Protein AF-A0A059PHG0-F1 (afdb_monomer_lite)

InterPro domains:
  IPR014729 Rossmann-like alpha/beta/alpha sandwich fold [G3DSA:3.40.50.620] (9-175)
  IPR019407 Cytoplasmic tRNA 2-thiolation protein 2 [PF10288] (142-174)
  IPR019407 Cytoplasmic tRNA 2-thiolation protein 2 [PTHR20882] (21-173)

Foldseek 3Di:
DADPVPDDPLVVLDPDPPPPCPLVVVLVPDDAPQVSLVSVVVVVLQSQLSSCVVRVHQEDEDADALLNLLLQLVLCVVVPVALVSLLSLDQWNQPRPPRRIYGYPNHHPDPVVVVVVCVVVVPDDPDPDDDRPPLVVDQPRYSSSVSSVVSVVCCVPPVVVSVVSSVVSNVSNVD

Radius of gyration: 17.23 Å; chains: 1; bounding box: 43×36×38 Å

Structure (mmCIF, N/CA/C/O backbone):
data_AF-A0A059PHG0-F1
#
_entry.id   AF-A0A059PHG0-F1
#
loop_
_atom_site.group_PDB
_atom_site.id
_atom_site.type_symbol
_atom_site.label_atom_id
_atom_site.label_alt_id
_atom_site.label_comp_id
_atom_site.label_asym_id
_atom_site.label_entity_id
_atom_site.label_seq_id
_atom_site.pdbx_PDB_ins_code
_atom_site.Cartn_x
_atom_site.Cartn_y
_atom_site.Cartn_z
_atom_site.occupancy
_atom_site.B_iso_or_equiv
_atom_site.auth_seq_id
_atom_site.auth_comp_id
_atom_site.auth_asym_id
_atom_site.auth_atom_id
_atom_site.pdbx_PDB_model_num
ATOM 1 N N . GLY A 1 1 ? -23.226 -11.207 14.531 1.00 46.41 1 GLY A N 1
ATOM 2 C CA . GLY A 1 1 ? -23.026 -10.412 13.306 1.00 46.41 1 GLY A CA 1
ATOM 3 C C . GLY A 1 1 ? -24.184 -9.455 13.170 1.00 46.41 1 GLY A C 1
ATOM 4 O O . GLY A 1 1 ? -25.309 -9.878 13.404 1.00 46.41 1 GLY A O 1
ATOM 5 N N . ALA A 1 2 ? -23.925 -8.179 12.891 1.00 46.09 2 ALA A N 1
ATOM 6 C CA . ALA A 1 2 ? -24.983 -7.190 12.701 1.00 46.09 2 ALA A CA 1
ATOM 7 C C . ALA A 1 2 ? -25.863 -7.563 11.489 1.00 46.09 2 ALA A C 1
ATOM 9 O O . ALA A 1 2 ? -25.347 -7.951 10.442 1.00 46.09 2 ALA A O 1
ATOM 10 N N . SER A 1 3 ? -27.187 -7.491 11.650 1.00 49.25 3 SER A N 1
ATOM 11 C CA . SER A 1 3 ? -28.158 -7.729 10.573 1.00 49.25 3 SER A CA 1
ATOM 12 C C . SER A 1 3 ? -28.004 -6.664 9.481 1.00 49.25 3 SER A C 1
ATOM 14 O O . SER A 1 3 ? -27.803 -5.496 9.796 1.00 49.25 3 SER A O 1
ATOM 16 N N . ALA A 1 4 ? -28.144 -7.019 8.199 1.00 55.66 4 ALA A N 1
ATOM 17 C CA . ALA A 1 4 ? -28.046 -6.065 7.082 1.00 55.66 4 ALA A CA 1
ATOM 18 C C . ALA A 1 4 ? -29.010 -4.860 7.214 1.00 55.66 4 ALA A C 1
ATOM 20 O O . ALA A 1 4 ? -28.757 -3.795 6.658 1.00 55.66 4 ALA A O 1
ATOM 21 N N . CYS A 1 5 ? -30.076 -5.004 8.012 1.00 49.81 5 CYS A N 1
ATOM 22 C CA . CYS A 1 5 ? -31.051 -3.958 8.323 1.00 49.81 5 CYS A CA 1
ATOM 23 C C . CYS A 1 5 ? -30.511 -2.849 9.260 1.00 49.81 5 CYS A C 1
ATOM 25 O O . CYS A 1 5 ? -31.114 -1.786 9.365 1.00 49.81 5 CYS A O 1
ATOM 27 N N . SER A 1 6 ? -29.360 -3.044 9.921 1.00 61.47 6 SER A N 1
ATOM 28 C CA . SER A 1 6 ? -28.713 -2.018 10.759 1.00 61.47 6 SER A CA 1
ATOM 29 C C . SER A 1 6 ? -27.677 -1.168 10.010 1.00 61.47 6 SER A C 1
ATOM 31 O O . SER A 1 6 ? -26.942 -0.407 10.644 1.00 61.47 6 SER A O 1
ATOM 33 N N . LEU A 1 7 ? -27.571 -1.318 8.681 1.00 67.12 7 LEU A N 1
ATOM 34 C CA . LEU A 1 7 ? -26.649 -0.542 7.854 1.00 67.12 7 LEU A CA 1
ATOM 35 C C . LEU A 1 7 ? -27.193 0.874 7.612 1.00 67.12 7 LEU A C 1
ATOM 37 O O . LEU A 1 7 ? -28.226 1.086 6.987 1.00 67.12 7 LEU A O 1
ATOM 41 N N . GLN A 1 8 ? -26.469 1.851 8.133 1.00 71.94 8 GLN A N 1
ATOM 42 C CA . GLN A 1 8 ? -26.747 3.277 8.089 1.00 71.94 8 GLN A CA 1
ATOM 43 C C . GLN A 1 8 ? -25.899 3.966 7.008 1.00 71.94 8 GLN A C 1
ATOM 45 O O . GLN A 1 8 ? -24.980 3.376 6.434 1.00 71.94 8 GLN A O 1
ATOM 50 N N . ARG A 1 9 ? -26.173 5.241 6.703 1.00 71.56 9 ARG A N 1
ATOM 51 C CA . ARG A 1 9 ? -25.288 5.995 5.794 1.00 71.56 9 ARG A CA 1
ATOM 52 C C . ARG A 1 9 ? -23.903 6.134 6.431 1.00 71.56 9 ARG A C 1
ATOM 54 O O . ARG A 1 9 ? -23.802 6.370 7.630 1.00 71.56 9 ARG A O 1
ATOM 61 N N . LEU A 1 10 ? -22.840 6.101 5.620 1.00 65.50 10 LEU A N 1
ATOM 62 C CA . LEU A 1 10 ? -21.443 6.275 6.069 1.00 65.50 10 LEU A CA 1
ATOM 63 C C . LEU A 1 10 ? -21.247 7.468 7.027 1.00 65.50 10 LEU A C 1
ATOM 65 O O . LEU A 1 10 ? -20.497 7.362 7.994 1.00 65.50 10 LEU A O 1
ATOM 69 N N . GLY A 1 11 ? -21.968 8.574 6.808 1.00 62.50 11 GLY A N 1
ATOM 70 C CA . GLY A 1 11 ? -21.925 9.754 7.679 1.00 62.50 11 GLY A CA 1
ATOM 71 C C . GLY A 1 11 ? -22.395 9.510 9.121 1.00 62.50 11 GLY A C 1
ATOM 72 O O . GLY A 1 11 ? -21.904 10.167 10.029 1.00 62.50 11 GLY A O 1
ATOM 73 N N . GLN A 1 12 ? -23.280 8.538 9.356 1.00 67.19 12 GLN A N 1
ATOM 74 C CA . GLN A 1 12 ? -23.803 8.186 10.686 1.00 67.19 12 GLN A CA 1
ATOM 75 C C . GLN A 1 12 ? -22.816 7.306 11.480 1.00 67.19 12 GLN A C 1
ATOM 77 O O . GLN A 1 12 ? -22.791 7.323 12.713 1.00 67.19 12 GLN A O 1
ATOM 82 N N . TYR A 1 13 ? -21.915 6.599 10.789 1.00 63.16 13 TYR A N 1
ATOM 83 C CA . TYR A 1 13 ? -20.827 5.852 11.424 1.00 63.16 13 TYR A CA 1
ATOM 84 C C . TYR A 1 13 ? -19.640 6.723 11.832 1.00 63.16 13 TYR A C 1
ATOM 86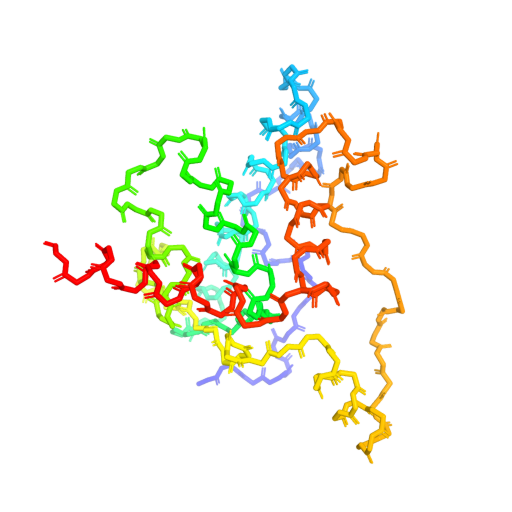 O O . TYR A 1 13 ? -18.805 6.275 12.617 1.00 63.16 13 TYR A O 1
ATOM 94 N N . S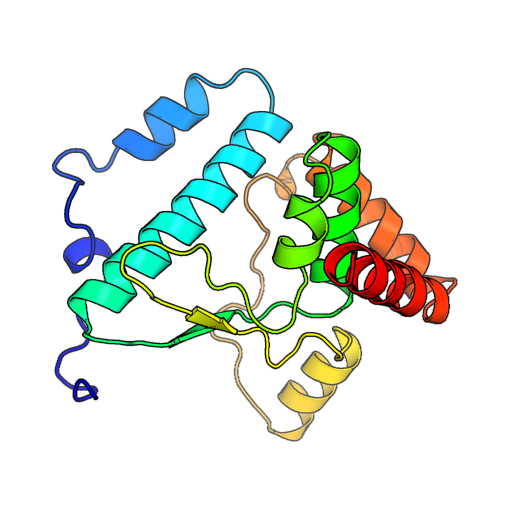ER A 1 14 ? -19.591 7.990 11.432 1.00 61.44 14 SER A N 1
ATOM 95 C CA . SER A 1 14 ? -18.595 8.92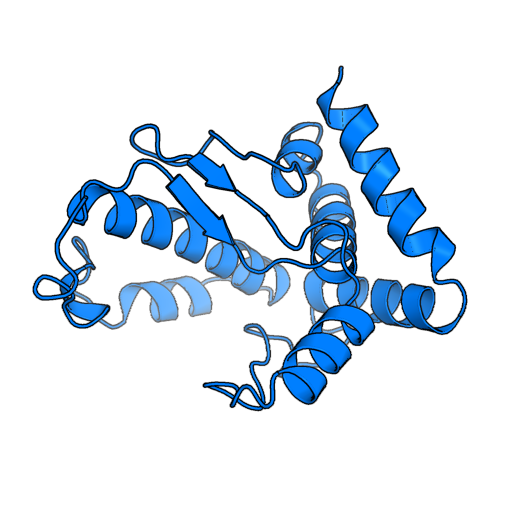4 11.953 1.00 61.44 14 SER A CA 1
ATOM 96 C C . SER A 1 14 ? -18.945 9.333 13.389 1.00 61.44 14 SER A C 1
ATOM 98 O O . SER A 1 14 ? -19.961 9.969 13.637 1.00 61.44 14 SER A O 1
ATOM 100 N N . THR A 1 15 ? -18.143 8.933 14.378 1.00 55.34 15 THR A N 1
ATOM 101 C CA . THR A 1 15 ? -18.283 9.371 15.786 1.00 55.34 15 THR A CA 1
ATOM 102 C C . THR A 1 15 ? -17.771 10.795 16.022 1.00 55.34 15 THR A C 1
ATOM 104 O O . THR A 1 15 ? -18.010 11.340 17.092 1.00 55.34 15 THR A O 1
ATOM 107 N N . SER A 1 16 ? -17.055 11.404 15.066 1.00 49.22 16 SER A N 1
ATOM 108 C CA . SER A 1 16 ? -16.225 12.592 15.330 1.00 49.22 16 SER A CA 1
ATOM 109 C C . SER A 1 16 ? -16.223 13.640 14.207 1.00 49.22 16 SER A C 1
ATOM 111 O O . SER A 1 16 ? -15.220 14.301 13.960 1.00 49.22 16 SER A O 1
ATOM 113 N N . LEU A 1 17 ? -17.348 13.845 13.519 1.00 47.47 17 LEU A N 1
ATOM 114 C CA . LEU A 1 17 ? -17.503 15.007 12.636 1.00 47.47 17 LEU A CA 1
ATOM 115 C C . LEU A 1 17 ? -18.730 15.819 13.054 1.00 47.47 17 LEU A C 1
ATOM 117 O O . LEU A 1 17 ? -19.763 15.791 12.399 1.00 47.47 17 LEU A O 1
ATOM 121 N N . LYS A 1 18 ? -18.579 16.618 14.117 1.00 46.06 18 LYS A N 1
ATOM 122 C CA . LYS A 1 18 ? -19.308 17.899 14.181 1.00 46.06 18 LYS A CA 1
ATOM 123 C C . LYS A 1 18 ? -18.820 18.881 13.097 1.00 46.06 18 LYS A C 1
ATOM 125 O O . LYS A 1 18 ? -19.453 19.898 12.867 1.00 46.06 18 LYS A O 1
ATOM 130 N N . GLU A 1 19 ? -17.737 18.543 12.395 1.00 45.94 19 GLU A N 1
ATOM 131 C CA . GLU A 1 19 ? -17.095 19.346 11.358 1.00 45.94 19 GLU A CA 1
ATOM 132 C C . GLU A 1 19 ? -17.026 18.546 10.043 1.00 45.94 19 GLU A C 1
ATOM 134 O O . GLU A 1 19 ? -16.066 17.799 9.842 1.00 45.94 19 GLU A O 1
ATOM 139 N N . PRO A 1 20 ? -17.983 18.683 9.108 1.00 49.94 20 PRO A N 1
ATOM 140 C CA . PRO A 1 20 ? -17.899 18.055 7.781 1.00 49.94 20 PRO A CA 1
ATOM 141 C C . PRO A 1 20 ? -16.640 18.467 6.982 1.00 49.94 20 PRO A C 1
ATOM 143 O O . PRO A 1 20 ? -16.278 17.805 6.014 1.00 49.94 20 PRO A O 1
ATOM 146 N N . ASN A 1 21 ? -15.920 19.502 7.434 1.00 57.00 21 ASN A N 1
ATOM 147 C CA . ASN A 1 21 ? -14.731 20.064 6.794 1.00 57.00 21 ASN A CA 1
ATOM 148 C C . ASN A 1 21 ? -13.403 19.715 7.498 1.00 57.00 21 ASN A C 1
ATOM 150 O O . ASN A 1 21 ? -12.343 20.142 7.043 1.00 57.00 21 ASN A O 1
ATOM 154 N N . GLY A 1 22 ? -13.404 18.928 8.581 1.00 71.25 22 GLY A N 1
ATOM 155 C CA . GLY A 1 22 ? -12.194 18.678 9.382 1.00 71.25 22 GLY A CA 1
ATOM 156 C C . GLY A 1 22 ? -11.070 17.930 8.644 1.00 71.25 22 GLY A C 1
ATOM 157 O O . GLY A 1 22 ? -9.894 18.224 8.844 1.00 71.25 22 GLY A O 1
ATOM 158 N N . LEU A 1 23 ? -11.412 16.977 7.769 1.00 81.19 23 LEU A N 1
ATOM 159 C CA . LEU A 1 23 ? -10.421 16.251 6.962 1.00 81.19 23 LEU A CA 1
ATOM 160 C C . LEU A 1 23 ? -9.848 17.132 5.850 1.00 81.19 23 LEU A C 1
ATOM 162 O O . LEU A 1 23 ? -8.632 17.242 5.736 1.00 81.19 23 LEU A O 1
ATOM 166 N N . ASN A 1 24 ? -10.710 17.804 5.083 1.00 82.50 24 ASN A N 1
ATOM 167 C CA . ASN A 1 24 ? -10.288 18.682 3.988 1.00 82.50 24 ASN A CA 1
ATOM 168 C C . ASN A 1 24 ? -9.449 19.859 4.501 1.00 82.50 24 ASN A C 1
ATOM 170 O O . ASN A 1 24 ? -8.387 20.138 3.960 1.00 82.50 24 ASN A O 1
ATOM 174 N N . THR A 1 25 ? -9.848 20.491 5.607 1.00 85.50 25 THR A N 1
ATOM 175 C CA . THR A 1 25 ? -9.063 21.576 6.222 1.00 85.50 25 THR A CA 1
ATOM 176 C C . THR A 1 25 ? -7.689 21.108 6.699 1.00 85.50 25 THR A C 1
ATOM 178 O O . THR A 1 25 ? -6.713 21.842 6.562 1.00 85.50 25 THR A O 1
ATOM 181 N N . LYS A 1 26 ? -7.575 19.890 7.245 1.00 88.06 26 LYS A N 1
ATOM 182 C CA . LYS A 1 26 ? -6.278 19.305 7.620 1.00 88.06 26 LYS A CA 1
ATOM 183 C C . LYS A 1 26 ? -5.443 18.932 6.396 1.00 88.06 26 LYS A C 1
ATOM 185 O O . LYS A 1 26 ? -4.242 19.177 6.412 1.00 88.06 26 LYS A O 1
ATOM 190 N N . LEU A 1 27 ? -6.060 18.395 5.343 1.00 89.31 27 LEU A N 1
ATOM 191 C CA . LEU A 1 27 ? -5.385 18.081 4.082 1.00 89.31 27 LEU A CA 1
ATOM 192 C C . LEU A 1 27 ? -4.809 19.340 3.427 1.00 89.31 27 LEU A C 1
ATOM 194 O O . LEU A 1 27 ? -3.652 19.324 3.017 1.00 89.31 27 LEU A O 1
ATOM 198 N N . GLU A 1 28 ? -5.554 20.446 3.399 1.00 87.62 28 GLU A N 1
ATOM 199 C CA . GLU A 1 28 ? -5.064 21.695 2.803 1.00 87.62 28 GLU A CA 1
ATOM 200 C C . GLU A 1 28 ? -3.887 22.316 3.567 1.00 87.62 28 GLU A C 1
ATOM 202 O O . GLU A 1 28 ? -3.036 22.969 2.966 1.00 87.62 28 GLU A O 1
ATOM 207 N N . LYS A 1 29 ? -3.766 22.051 4.874 1.00 92.00 29 LYS A N 1
ATOM 208 C CA . LYS A 1 29 ? -2.606 22.479 5.676 1.00 92.00 29 LYS A CA 1
ATOM 209 C C . LYS A 1 29 ? -1.319 21.722 5.333 1.00 92.00 29 LYS A C 1
ATOM 211 O O . LYS A 1 29 ? -0.230 22.205 5.640 1.00 92.00 29 LYS A O 1
ATOM 216 N N . LEU A 1 30 ? -1.415 20.539 4.726 1.00 93.38 30 LEU A N 1
ATOM 217 C CA . LEU A 1 30 ? -0.248 19.751 4.336 1.00 93.38 30 LEU A CA 1
ATOM 218 C C . LEU A 1 30 ? 0.340 20.294 3.030 1.00 93.38 30 LEU A C 1
ATOM 220 O O . LEU A 1 30 ? -0.374 20.522 2.053 1.00 93.38 30 LEU A O 1
ATOM 224 N N . ARG A 1 31 ? 1.664 20.482 3.012 1.00 91.69 31 ARG A N 1
ATOM 225 C CA . ARG A 1 31 ? 2.368 21.160 1.912 1.00 91.69 31 ARG A CA 1
ATOM 226 C C . ARG A 1 31 ? 2.489 20.315 0.643 1.00 91.69 31 ARG A C 1
ATOM 228 O O . ARG A 1 31 ? 2.338 20.851 -0.446 1.00 91.69 31 ARG A O 1
ATOM 235 N N . SER A 1 32 ? 2.780 19.020 0.768 1.00 94.44 32 SER A N 1
ATOM 236 C CA . SER A 1 32 ? 3.024 18.138 -0.381 1.00 94.44 32 SER A CA 1
ATOM 237 C C . SER A 1 32 ? 1.852 17.197 -0.643 1.00 94.44 32 SER A C 1
ATOM 239 O O . SER A 1 32 ? 1.168 16.757 0.286 1.00 94.44 32 SER A O 1
ATOM 241 N N . LEU A 1 33 ? 1.649 16.834 -1.913 1.00 94.31 33 LEU A N 1
ATOM 242 C CA . LEU A 1 33 ? 0.648 15.837 -2.291 1.00 94.31 33 LEU A CA 1
ATOM 243 C C . LEU A 1 33 ? 0.947 14.471 -1.659 1.00 94.31 33 LEU A C 1
ATOM 245 O O . LEU A 1 33 ? 0.024 13.822 -1.176 1.00 94.31 33 LEU A O 1
ATOM 249 N N . THR A 1 34 ? 2.227 14.094 -1.565 1.00 94.50 34 THR A N 1
ATOM 250 C CA . THR A 1 34 ? 2.673 12.881 -0.865 1.00 94.50 34 THR A CA 1
ATOM 251 C C . THR A 1 34 ? 2.160 12.835 0.572 1.00 94.50 34 THR A C 1
ATOM 253 O O . THR A 1 34 ? 1.572 11.836 0.977 1.00 94.50 34 THR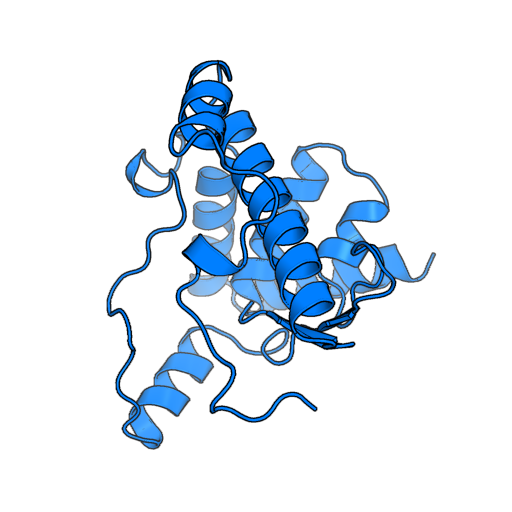 A O 1
ATOM 256 N N . ALA A 1 35 ? 2.322 13.925 1.334 1.00 94.06 35 ALA A N 1
ATOM 257 C CA . ALA A 1 35 ? 1.843 13.995 2.714 1.00 94.06 35 ALA A CA 1
ATOM 258 C C . ALA A 1 35 ? 0.310 13.948 2.789 1.00 94.06 35 ALA A C 1
ATOM 260 O O . ALA A 1 35 ? -0.247 13.302 3.674 1.00 94.06 35 ALA A O 1
ATOM 261 N N . ARG A 1 36 ? -0.384 14.601 1.846 1.00 94.69 36 ARG A N 1
ATOM 262 C CA . ARG A 1 36 ? -1.853 14.575 1.765 1.00 94.69 36 ARG A CA 1
ATOM 263 C C . ARG A 1 36 ? -2.384 13.167 1.497 1.00 94.69 36 ARG A C 1
ATOM 265 O O . ARG A 1 36 ? -3.305 12.734 2.181 1.00 94.69 36 ARG A O 1
ATOM 272 N N . GLN A 1 37 ? -1.810 12.456 0.529 1.00 93.81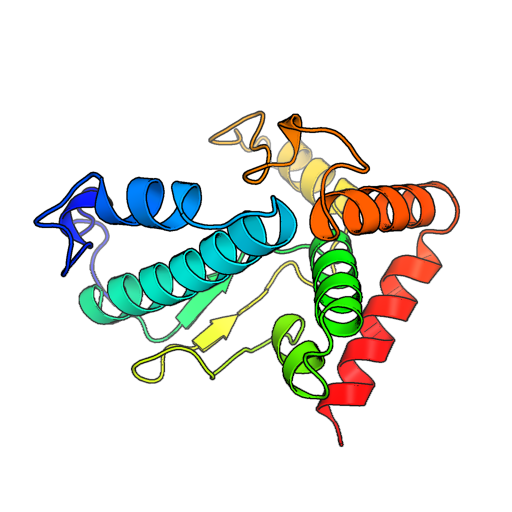 37 GLN A N 1
ATOM 273 C CA . GLN A 1 37 ? -2.190 11.081 0.198 1.00 93.81 37 GLN A CA 1
ATOM 274 C C . GLN A 1 37 ? -1.906 10.119 1.349 1.00 93.81 37 GLN A C 1
ATOM 276 O O . GLN A 1 37 ? -2.759 9.297 1.683 1.00 93.81 37 GLN A O 1
ATOM 281 N N . ASP A 1 38 ? -0.754 10.275 1.998 1.00 92.31 38 ASP A N 1
ATOM 282 C CA . ASP A 1 38 ? -0.375 9.458 3.144 1.00 92.31 38 ASP A CA 1
ATOM 283 C C . ASP A 1 38 ? -1.338 9.635 4.323 1.00 92.31 38 ASP A C 1
ATOM 285 O O . ASP A 1 38 ? -1.903 8.675 4.855 1.00 92.31 38 ASP A O 1
ATOM 289 N N . TYR A 1 39 ? -1.620 10.895 4.661 1.00 92.81 39 TYR A N 1
ATOM 290 C CA . TYR A 1 39 ? -2.593 11.242 5.685 1.00 92.81 39 TYR A CA 1
ATOM 291 C C . TYR A 1 39 ? -3.988 10.710 5.338 1.00 92.81 39 TYR A C 1
ATOM 293 O O . TYR A 1 39 ? -4.652 10.120 6.191 1.00 92.81 39 TYR A O 1
ATOM 301 N N . HIS A 1 40 ? -4.427 10.870 4.086 1.00 92.06 40 HIS A N 1
ATOM 302 C CA . HIS A 1 40 ? -5.716 10.369 3.613 1.00 92.06 40 HIS A CA 1
ATOM 303 C C . HIS A 1 40 ? -5.838 8.845 3.788 1.00 92.06 40 HIS A C 1
ATOM 305 O O . HIS A 1 40 ? -6.856 8.359 4.286 1.00 92.06 40 HIS A O 1
ATOM 311 N N . GLN A 1 41 ? -4.794 8.084 3.445 1.00 90.38 41 GLN A N 1
ATOM 312 C CA . GLN A 1 41 ? -4.773 6.631 3.627 1.00 90.38 41 GLN A CA 1
ATOM 313 C C . GLN A 1 41 ? -4.843 6.238 5.110 1.00 90.38 41 GLN A C 1
ATOM 315 O O . GLN A 1 41 ? -5.630 5.359 5.474 1.00 90.38 41 GLN A O 1
ATOM 320 N N . GLN A 1 42 ? -4.102 6.924 5.985 1.00 89.50 42 GLN A N 1
ATOM 321 C CA . GLN A 1 42 ? -4.152 6.660 7.424 1.00 89.50 42 GLN A CA 1
ATOM 322 C C . GLN A 1 42 ? -5.533 6.967 8.019 1.00 89.50 42 GLN A C 1
ATOM 324 O O . GLN A 1 42 ? -6.073 6.175 8.794 1.00 89.50 42 GLN A O 1
ATOM 329 N N . GLN A 1 43 ? -6.147 8.089 7.631 1.00 90.38 43 GLN A N 1
ATOM 330 C CA . GLN A 1 43 ? -7.496 8.431 8.088 1.00 90.38 43 GLN A CA 1
ATOM 331 C C . GLN A 1 43 ? -8.541 7.429 7.591 1.00 90.38 43 GLN A C 1
ATOM 333 O O . GLN A 1 43 ? -9.458 7.090 8.338 1.00 90.38 43 GLN A O 1
ATOM 338 N N . ARG A 1 44 ? -8.384 6.889 6.376 1.00 89.50 44 ARG A N 1
ATOM 339 C CA . ARG A 1 44 ? -9.244 5.813 5.869 1.00 89.50 44 ARG A CA 1
ATOM 340 C C . ARG A 1 44 ? -9.154 4.556 6.740 1.00 89.50 44 ARG A C 1
ATOM 342 O O . ARG A 1 44 ? -10.199 4.025 7.109 1.00 89.50 44 ARG A O 1
ATOM 349 N N . LYS A 1 45 ? -7.947 4.107 7.114 1.00 89.00 45 LYS A N 1
ATOM 350 C CA . LYS A 1 45 ? -7.761 2.953 8.020 1.00 89.00 45 LYS A CA 1
ATOM 351 C C . LYS A 1 45 ? -8.415 3.197 9.388 1.00 89.00 45 LYS A C 1
ATOM 353 O O . LYS A 1 45 ? -9.155 2.346 9.877 1.00 89.00 45 LYS A O 1
ATOM 358 N N . ASN A 1 46 ? -8.227 4.387 9.961 1.00 88.81 46 ASN A N 1
ATOM 359 C CA . ASN A 1 46 ? -8.842 4.766 11.239 1.00 88.81 46 ASN A CA 1
ATOM 360 C C . ASN A 1 46 ? -10.379 4.786 11.171 1.00 88.81 46 ASN A C 1
ATOM 362 O O . ASN A 1 46 ? -11.058 4.343 12.102 1.00 88.81 46 ASN A O 1
ATOM 366 N N . LEU A 1 47 ? -10.937 5.286 10.063 1.00 88.56 47 LEU A N 1
ATOM 367 C CA . LEU A 1 47 ? -12.378 5.301 9.833 1.00 88.56 47 LEU A CA 1
ATOM 368 C C . LEU A 1 47 ? -12.929 3.877 9.736 1.00 88.56 47 LEU A C 1
ATOM 370 O O . LEU A 1 47 ? -13.925 3.576 10.388 1.00 88.56 47 LEU A O 1
ATOM 374 N N . LEU A 1 48 ? -12.268 2.997 8.977 1.00 89.56 48 LEU A N 1
ATOM 375 C CA . LEU A 1 48 ? -12.658 1.590 8.864 1.00 89.56 48 LEU A CA 1
ATOM 376 C C . LEU A 1 48 ? -12.683 0.901 10.231 1.00 89.56 48 LEU A C 1
ATOM 378 O O . LEU A 1 48 ? -13.674 0.250 10.550 1.00 89.56 48 LEU A O 1
ATOM 382 N N . ALA A 1 49 ? -11.656 1.106 11.062 1.00 89.31 49 ALA A N 1
ATOM 383 C CA . ALA A 1 49 ? -11.623 0.571 12.423 1.00 89.31 49 ALA A CA 1
ATOM 384 C C . ALA A 1 49 ? -12.800 1.084 13.274 1.00 89.31 49 ALA A C 1
ATOM 386 O O . ALA A 1 49 ? -13.495 0.303 13.921 1.00 89.31 49 ALA A O 1
ATOM 387 N N . SER A 1 50 ? -13.080 2.391 13.214 1.00 87.88 50 SER A N 1
ATOM 388 C CA . SER A 1 50 ? -14.180 3.016 13.966 1.00 87.88 50 SER A CA 1
ATOM 389 C C . SER A 1 50 ? -15.554 2.494 13.533 1.00 87.88 50 SER A C 1
ATOM 391 O O . SER A 1 50 ? -16.425 2.240 14.367 1.00 87.88 50 SER A O 1
ATOM 393 N N . VAL A 1 51 ? -15.762 2.317 12.225 1.00 88.75 51 VAL A N 1
ATOM 394 C CA . VAL A 1 51 ? -17.009 1.766 11.676 1.00 88.75 51 VAL A CA 1
ATOM 395 C C . VAL A 1 51 ? -17.159 0.295 12.055 1.00 88.75 51 VAL A C 1
ATOM 397 O O . VAL A 1 51 ? -18.231 -0.105 12.507 1.00 88.75 51 VAL A O 1
ATOM 400 N N . ALA A 1 52 ? -16.093 -0.499 11.933 1.00 90.31 52 ALA A N 1
ATOM 401 C CA . ALA A 1 52 ? -16.099 -1.905 12.318 1.00 90.31 52 ALA A CA 1
ATOM 402 C C . ALA A 1 52 ? -16.450 -2.084 13.800 1.00 90.31 52 ALA A C 1
ATOM 404 O O . ALA A 1 52 ? -17.291 -2.918 14.128 1.00 90.31 52 ALA A O 1
ATOM 405 N N . GLN A 1 53 ? -15.905 -1.238 14.679 1.00 88.31 53 GLN A N 1
ATOM 406 C CA . GLN A 1 53 ? -16.235 -1.251 16.102 1.00 88.31 53 GLN A CA 1
ATOM 407 C C . GLN A 1 53 ? -17.724 -0.968 16.351 1.00 88.31 53 GLN A C 1
ATOM 409 O O . GLN A 1 53 ? -18.380 -1.717 17.072 1.00 88.31 53 GLN A O 1
ATOM 414 N N . LYS A 1 54 ? -18.289 0.071 15.720 1.00 87.62 54 LYS A N 1
ATOM 415 C CA . LYS A 1 54 ? -19.723 0.398 15.844 1.00 87.62 54 LYS A CA 1
ATOM 416 C C . LYS A 1 54 ? -20.632 -0.722 15.347 1.00 87.62 54 LYS A C 1
ATOM 418 O O . LYS A 1 54 ? -21.702 -0.940 15.904 1.00 87.62 54 LYS A O 1
ATOM 423 N N . LEU A 1 55 ? -20.205 -1.422 14.301 1.00 88.81 55 LEU A N 1
ATOM 424 C CA . LEU A 1 55 ? -20.922 -2.557 13.727 1.00 88.81 55 LEU A CA 1
ATOM 425 C C . LEU A 1 55 ? -20.664 -3.879 14.466 1.00 88.81 55 LEU A C 1
ATOM 427 O O . LEU A 1 55 ? -21.239 -4.900 14.093 1.00 88.81 55 LEU A O 1
ATOM 431 N N . SER A 1 56 ? -19.831 -3.873 15.515 1.00 89.69 56 SER A N 1
ATOM 432 C CA . SER A 1 56 ? -19.388 -5.080 16.226 1.00 89.69 56 SER A CA 1
ATOM 433 C C . SER A 1 56 ? -18.771 -6.130 15.287 1.00 89.69 56 SER A C 1
ATOM 435 O O . SER A 1 56 ? -19.002 -7.333 15.425 1.00 89.69 56 SER A O 1
ATOM 437 N N . CYS A 1 57 ? -17.998 -5.668 14.301 1.00 90.38 57 CYS A N 1
ATOM 438 C CA . CYS A 1 57 ? -17.258 -6.503 13.363 1.00 90.38 57 CYS A CA 1
ATOM 439 C C . CYS A 1 57 ? -15.825 -6.713 13.857 1.00 90.38 57 CYS A C 1
ATOM 441 O O . CYS A 1 57 ? -15.104 -5.753 14.115 1.00 90.38 57 CYS A O 1
ATOM 443 N N . SER A 1 58 ? -15.391 -7.971 13.927 1.00 91.50 58 SER A N 1
ATOM 444 C CA . SER A 1 58 ? -14.014 -8.329 14.290 1.00 91.50 58 SER A CA 1
ATOM 445 C C . SER A 1 58 ? -13.037 -8.266 13.113 1.00 91.50 58 SER A C 1
ATOM 447 O O . SER A 1 58 ? -11.839 -8.109 13.329 1.00 91.50 58 SER A O 1
ATOM 449 N N . HIS A 1 59 ? -13.535 -8.379 11.877 1.00 93.56 59 HIS A N 1
ATOM 450 C CA . HIS A 1 59 ? -12.720 -8.433 10.664 1.00 93.56 59 HIS A CA 1
ATOM 451 C C . HIS A 1 59 ? -13.246 -7.462 9.601 1.00 93.56 59 HIS A C 1
ATOM 453 O O . HIS A 1 59 ? -14.458 -7.292 9.449 1.00 93.56 59 HIS A O 1
ATOM 459 N N . VAL A 1 60 ? -12.330 -6.854 8.851 1.00 94.25 60 VAL A N 1
ATOM 460 C CA . VAL A 1 60 ? -12.601 -5.967 7.713 1.00 94.25 60 VAL A CA 1
ATOM 461 C C . VAL A 1 60 ? -11.865 -6.510 6.497 1.00 94.25 60 VAL A C 1
ATOM 463 O O . VAL A 1 60 ? -10.683 -6.826 6.589 1.00 94.25 60 VAL A O 1
ATOM 466 N N . PHE A 1 61 ? -12.547 -6.600 5.356 1.00 94.69 61 PHE A N 1
ATOM 467 C CA . PHE A 1 61 ? -11.935 -7.026 4.097 1.00 94.69 61 PHE A CA 1
ATOM 468 C C . PHE A 1 61 ? -11.545 -5.821 3.243 1.00 94.69 61 PHE A C 1
ATOM 470 O O . PHE A 1 61 ? -12.373 -4.957 2.954 1.00 94.69 61 PHE A O 1
ATOM 477 N N . GLU A 1 62 ? -10.278 -5.772 2.842 1.00 92.19 62 GLU A N 1
ATOM 478 C CA . GLU A 1 62 ? -9.723 -4.757 1.953 1.00 92.19 62 GLU A CA 1
ATOM 479 C C . GLU A 1 62 ? -9.564 -5.328 0.531 1.00 92.19 62 GLU A C 1
ATOM 481 O O . GLU A 1 62 ? -9.002 -6.414 0.371 1.00 92.19 62 GLU A O 1
ATOM 486 N N . PRO A 1 63 ? -10.031 -4.622 -0.515 1.00 91.31 63 PRO A N 1
ATOM 487 C CA . PRO A 1 63 ? -10.022 -5.116 -1.892 1.00 91.31 63 PRO A CA 1
ATOM 488 C C . PRO A 1 63 ? -8.682 -4.872 -2.612 1.00 91.31 63 PRO A C 1
ATOM 490 O O . PRO A 1 63 ? -8.680 -4.531 -3.789 1.00 91.31 63 PRO A O 1
ATOM 493 N N . SER A 1 64 ? -7.552 -4.990 -1.914 1.00 91.31 64 SER A N 1
ATOM 494 C CA . SER A 1 64 ? -6.225 -4.718 -2.484 1.00 91.31 64 SER A CA 1
ATOM 495 C C . SER A 1 64 ? -5.714 -5.917 -3.283 1.00 91.31 64 SER A C 1
ATOM 497 O O . SER A 1 64 ? -5.656 -7.028 -2.748 1.00 91.31 64 SER A O 1
ATOM 499 N N . VAL A 1 65 ? -5.316 -5.682 -4.536 1.00 92.44 65 VAL A N 1
ATOM 500 C CA . VAL A 1 65 ? -4.677 -6.682 -5.413 1.00 92.44 65 VAL A CA 1
ATOM 501 C C . VAL A 1 65 ? -3.148 -6.621 -5.328 1.00 92.44 65 VAL A C 1
ATOM 503 O O . VAL A 1 65 ? -2.584 -5.686 -4.756 1.00 92.44 65 VAL A O 1
ATOM 506 N N . SER A 1 66 ? -2.456 -7.592 -5.923 1.00 90.38 66 SER A N 1
ATOM 507 C CA . SER A 1 66 ? -0.990 -7.719 -5.881 1.00 90.38 66 SER A CA 1
ATOM 508 C C . SER A 1 66 ? -0.251 -6.431 -6.288 1.00 90.38 66 SER A C 1
ATOM 510 O O . SER A 1 66 ? 0.701 -6.021 -5.621 1.00 90.38 66 SER A O 1
ATOM 512 N N . GLY A 1 67 ? -0.717 -5.750 -7.341 1.00 90.44 67 GLY A N 1
ATOM 513 C CA . GLY A 1 67 ? -0.142 -4.496 -7.840 1.00 90.44 67 GLY A CA 1
ATOM 514 C C . GLY A 1 67 ? -0.331 -3.313 -6.886 1.00 90.44 67 GLY A C 1
ATOM 515 O O . GLY A 1 67 ? 0.599 -2.524 -6.688 1.00 90.44 67 GLY A O 1
ATOM 516 N N . ASP A 1 68 ? -1.494 -3.218 -6.235 1.00 91.69 68 ASP A N 1
ATOM 517 C CA . ASP A 1 68 ? -1.759 -2.190 -5.220 1.00 91.69 68 ASP A CA 1
ATOM 518 C C . ASP A 1 68 ? -0.837 -2.384 -4.017 1.00 91.69 68 ASP A C 1
ATOM 520 O O . ASP A 1 68 ? -0.238 -1.432 -3.514 1.00 91.69 68 ASP A O 1
ATOM 524 N N . LEU A 1 69 ? -0.670 -3.636 -3.589 1.00 92.19 69 LEU A N 1
ATOM 525 C CA . LEU A 1 69 ? 0.184 -3.988 -2.462 1.00 92.19 69 LEU A CA 1
ATOM 526 C C . LEU A 1 69 ? 1.661 -3.779 -2.787 1.00 92.19 69 LEU A C 1
ATOM 528 O O . LEU A 1 69 ? 2.375 -3.197 -1.977 1.00 92.19 69 LEU A O 1
ATOM 532 N N . ALA A 1 70 ? 2.126 -4.155 -3.979 1.00 92.69 70 ALA A N 1
ATOM 533 C CA . ALA A 1 70 ? 3.489 -3.854 -4.416 1.00 92.69 70 ALA A CA 1
ATOM 534 C C . ALA A 1 70 ? 3.757 -2.338 -4.441 1.00 92.69 70 ALA A C 1
ATOM 536 O O . ALA A 1 70 ? 4.800 -1.883 -3.964 1.00 92.69 70 ALA A O 1
ATOM 537 N N . THR A 1 71 ? 2.792 -1.550 -4.925 1.00 93.12 71 THR A N 1
ATOM 538 C CA . THR A 1 71 ? 2.861 -0.082 -4.898 1.00 93.12 71 THR A CA 1
ATOM 539 C C . THR A 1 71 ? 2.953 0.438 -3.466 1.00 93.12 71 THR A C 1
ATOM 541 O O . THR A 1 71 ? 3.853 1.216 -3.145 1.00 93.12 71 THR A O 1
ATOM 544 N N . GLN A 1 72 ? 2.065 -0.025 -2.584 1.00 92.56 72 GLN A N 1
ATOM 545 C CA . GLN A 1 72 ? 2.040 0.381 -1.182 1.00 92.56 72 GLN A CA 1
ATOM 546 C C . GLN A 1 72 ? 3.331 -0.002 -0.451 1.00 92.56 72 GLN A C 1
ATOM 548 O O . GLN A 1 72 ? 3.849 0.813 0.309 1.00 92.56 72 GLN A O 1
ATOM 553 N N . LEU A 1 73 ? 3.887 -1.191 -0.705 1.00 93.06 73 LEU A N 1
ATOM 554 C CA . LEU A 1 73 ? 5.148 -1.642 -0.117 1.00 93.06 73 LEU A CA 1
ATOM 555 C C . LEU A 1 73 ? 6.301 -0.716 -0.502 1.00 93.06 73 LEU A C 1
ATOM 557 O O . LEU A 1 73 ? 6.990 -0.197 0.373 1.00 93.06 73 LEU A O 1
ATOM 561 N N . LEU A 1 74 ? 6.490 -0.477 -1.802 1.00 93.50 74 LEU A N 1
ATOM 562 C CA . LEU A 1 74 ? 7.572 0.371 -2.300 1.00 93.50 74 LEU A CA 1
ATOM 563 C C . LEU A 1 74 ? 7.419 1.819 -1.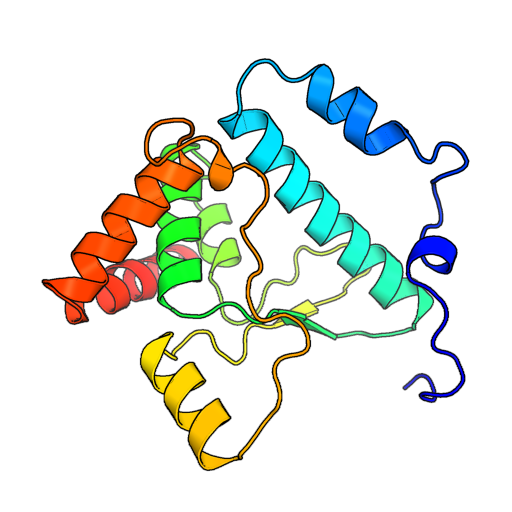824 1.00 93.50 74 LEU A C 1
ATOM 565 O O . LEU A 1 74 ? 8.403 2.430 -1.412 1.00 93.50 74 LEU A O 1
ATOM 569 N N . THR A 1 75 ? 6.192 2.350 -1.795 1.00 93.81 75 THR A N 1
ATOM 570 C CA . THR A 1 75 ? 5.923 3.669 -1.207 1.00 93.81 75 THR A CA 1
ATOM 571 C C . THR A 1 75 ? 6.258 3.690 0.286 1.00 93.81 75 THR A C 1
ATOM 573 O O . THR A 1 75 ? 6.941 4.605 0.736 1.00 93.81 75 THR A O 1
ATOM 576 N N . SER A 1 76 ? 5.827 2.695 1.068 1.00 92.50 76 SER A N 1
ATOM 577 C CA . SER A 1 76 ? 6.116 2.615 2.507 1.00 92.50 76 SER A CA 1
ATOM 578 C C . SER A 1 76 ? 7.619 2.514 2.794 1.00 92.50 76 SER A C 1
ATOM 580 O O . SER A 1 76 ? 8.103 3.135 3.743 1.00 92.50 76 SER A O 1
ATOM 582 N N . ILE A 1 77 ? 8.367 1.786 1.961 1.00 92.12 77 ILE A N 1
ATOM 583 C CA . ILE A 1 77 ? 9.831 1.709 2.034 1.00 92.12 77 ILE A CA 1
ATOM 584 C C . ILE A 1 77 ? 10.454 3.070 1.714 1.00 92.12 77 ILE A C 1
ATOM 586 O O . ILE A 1 77 ? 11.275 3.557 2.486 1.00 92.12 77 ILE A O 1
ATOM 590 N N . ALA A 1 78 ? 10.033 3.718 0.626 1.00 93.00 78 ALA A N 1
ATOM 591 C CA . ALA A 1 78 ? 10.547 5.027 0.228 1.00 93.00 78 ALA A CA 1
ATOM 592 C C . ALA A 1 78 ? 10.206 6.146 1.236 1.00 93.00 78 ALA A C 1
ATOM 594 O O . ALA A 1 78 ? 10.963 7.105 1.365 1.00 93.00 78 ALA A O 1
ATOM 595 N N . LEU A 1 79 ? 9.111 6.011 1.993 1.00 92.12 79 LEU A N 1
ATOM 596 C CA . LEU A 1 79 ? 8.768 6.884 3.125 1.00 92.12 79 LEU A CA 1
ATOM 597 C C . LEU A 1 79 ? 9.544 6.559 4.414 1.00 92.12 79 LEU A C 1
ATOM 599 O O . LEU A 1 79 ? 9.411 7.287 5.395 1.00 92.12 79 LEU A O 1
ATOM 603 N N . GLY A 1 80 ? 10.333 5.481 4.442 1.00 91.44 80 GLY A N 1
ATOM 604 C CA . GLY A 1 80 ? 11.168 5.119 5.588 1.00 91.44 80 GLY A CA 1
ATOM 605 C C . GLY A 1 80 ? 10.421 4.443 6.742 1.00 91.44 80 GLY A C 1
ATOM 606 O O . GLY A 1 80 ? 10.828 4.579 7.892 1.00 91.44 80 GLY A O 1
ATOM 607 N N . ARG A 1 81 ? 9.336 3.698 6.477 1.00 87.38 81 ARG A N 1
ATOM 608 C CA . ARG A 1 81 ? 8.527 3.038 7.530 1.00 87.38 81 ARG A CA 1
ATOM 609 C C . ARG A 1 81 ? 9.184 1.831 8.216 1.00 87.38 81 ARG A C 1
ATOM 611 O O . ARG A 1 81 ? 8.628 1.307 9.182 1.00 87.38 81 ARG A O 1
ATOM 618 N N . GLY A 1 82 ? 10.333 1.367 7.725 1.00 86.75 82 GLY A N 1
ATOM 619 C CA . GLY A 1 82 ? 11.041 0.207 8.276 1.00 86.75 82 GLY A CA 1
ATOM 620 C C . GLY A 1 82 ? 10.196 -1.075 8.251 1.00 86.75 82 GLY A C 1
ATOM 621 O O . GLY A 1 82 ? 9.419 -1.297 7.323 1.00 86.75 82 GLY A O 1
ATOM 622 N N . GLY A 1 83 ? 10.315 -1.908 9.292 1.00 81.88 83 GLY A N 1
ATOM 623 C CA . GLY A 1 83 ? 9.637 -3.214 9.377 1.00 81.88 83 GLY A CA 1
ATOM 624 C C . GLY A 1 83 ? 8.102 -3.151 9.351 1.00 81.88 83 GLY A C 1
ATOM 625 O O . GLY A 1 83 ? 7.445 -4.085 8.899 1.00 81.88 83 GLY A O 1
ATOM 626 N N . SER A 1 84 ? 7.505 -2.011 9.723 1.00 83.81 84 SER A N 1
ATOM 627 C CA . SER A 1 84 ? 6.047 -1.817 9.651 1.00 83.81 84 SER A CA 1
ATOM 628 C C . SER A 1 84 ? 5.494 -1.826 8.219 1.00 83.81 84 SER A C 1
ATOM 630 O O . SER A 1 84 ? 4.290 -2.032 8.043 1.00 83.81 84 SER A O 1
ATOM 632 N N . ALA A 1 85 ? 6.346 -1.625 7.206 1.00 88.19 85 ALA A N 1
ATOM 633 C CA . ALA A 1 85 ? 5.968 -1.689 5.794 1.00 88.19 85 ALA A CA 1
ATOM 634 C C . ALA A 1 85 ? 5.564 -3.104 5.348 1.00 88.19 85 ALA A C 1
ATOM 636 O O . ALA A 1 85 ? 4.796 -3.254 4.403 1.00 88.19 85 ALA A O 1
ATOM 637 N N . ALA A 1 86 ? 6.043 -4.147 6.028 1.00 87.19 86 ALA A N 1
ATOM 638 C CA . ALA A 1 86 ? 5.702 -5.522 5.681 1.00 87.19 86 ALA A CA 1
ATOM 639 C C . ALA A 1 86 ? 4.260 -5.872 6.092 1.00 87.19 86 ALA A C 1
ATOM 641 O O . ALA A 1 86 ? 3.505 -6.473 5.331 1.00 87.19 86 ALA A O 1
ATOM 642 N N . LEU A 1 87 ? 3.828 -5.392 7.261 1.00 87.00 87 LEU A N 1
ATOM 643 C CA . LEU A 1 87 ? 2.458 -5.565 7.760 1.00 87.00 87 LEU A CA 1
ATOM 644 C C . LEU A 1 87 ? 1.418 -4.810 6.916 1.00 87.00 87 LEU A C 1
ATOM 646 O O . LEU A 1 87 ? 0.264 -5.225 6.813 1.00 87.00 87 LEU A O 1
ATOM 650 N N . ASP A 1 88 ? 1.837 -3.727 6.256 1.00 85.19 88 ASP A N 1
ATOM 651 C CA . ASP A 1 88 ? 0.997 -2.981 5.316 1.00 85.19 88 ASP A CA 1
ATOM 652 C C . ASP A 1 88 ? 0.559 -3.817 4.110 1.00 85.19 88 ASP A C 1
ATOM 654 O O . ASP A 1 88 ? -0.469 -3.503 3.508 1.00 85.19 88 ASP A O 1
ATOM 658 N N . VAL A 1 89 ? 1.318 -4.863 3.776 1.00 86.62 89 VAL A N 1
ATOM 659 C CA . VAL A 1 89 ? 1.019 -5.762 2.662 1.00 86.62 89 VAL A CA 1
ATOM 660 C C . VAL A 1 89 ? 0.693 -7.181 3.075 1.00 86.62 89 VAL A C 1
ATOM 662 O O . VAL A 1 89 ? 0.294 -7.943 2.203 1.00 86.62 89 VAL A O 1
ATOM 665 N N . ALA A 1 90 ? 0.840 -7.545 4.348 1.00 89.06 90 ALA A N 1
ATOM 666 C CA . ALA A 1 90 ? 0.541 -8.878 4.863 1.00 89.06 90 ALA A CA 1
ATOM 667 C C . ALA A 1 90 ? -0.923 -9.284 4.615 1.00 89.06 90 ALA A C 1
ATOM 669 O O . ALA A 1 90 ? -1.805 -8.436 4.455 1.00 89.06 90 ALA A O 1
ATOM 670 N N . LEU A 1 91 ? -1.198 -10.592 4.614 1.00 90.44 91 LEU A N 1
ATOM 671 C CA . LEU A 1 91 ? -2.567 -11.111 4.491 1.00 90.44 91 LEU A CA 1
ATOM 672 C C . LEU A 1 91 ? -3.485 -10.553 5.587 1.00 90.44 91 LEU A C 1
ATOM 674 O O . LEU A 1 91 ? -4.636 -10.213 5.311 1.00 90.44 91 LEU A O 1
ATOM 678 N N . LEU A 1 92 ? -2.950 -10.462 6.804 1.00 90.31 92 LEU A N 1
ATOM 679 C CA . LEU A 1 92 ? -3.612 -9.990 8.008 1.00 90.31 92 LEU A CA 1
ATOM 680 C C . LEU A 1 92 ? -2.820 -8.814 8.593 1.00 90.31 92 LEU A C 1
ATOM 682 O O . LEU A 1 92 ? -1.617 -8.930 8.806 1.00 90.31 92 LEU A O 1
ATOM 686 N N . ASP A 1 93 ? -3.505 -7.712 8.879 1.00 90.44 93 ASP A N 1
ATOM 687 C CA . ASP A 1 93 ? -2.982 -6.571 9.633 1.00 90.44 93 ASP A CA 1
ATOM 688 C C . ASP A 1 93 ? -3.856 -6.371 10.879 1.00 90.44 93 ASP A C 1
ATOM 690 O O . ASP A 1 93 ? -5.049 -6.071 10.787 1.00 90.44 93 ASP A O 1
ATOM 694 N N . ASP A 1 94 ? -3.273 -6.600 12.051 1.00 90.38 94 ASP A N 1
ATOM 695 C CA . ASP A 1 94 ? -3.930 -6.570 13.361 1.00 90.38 94 ASP A CA 1
ATOM 696 C C . ASP A 1 94 ? -3.647 -5.282 14.151 1.00 90.38 94 ASP A C 1
ATOM 698 O O . ASP A 1 94 ? -4.068 -5.146 15.298 1.00 90.38 94 ASP A O 1
ATOM 702 N N . ARG A 1 95 ? -2.993 -4.296 13.524 1.00 88.31 95 ARG A N 1
ATOM 703 C CA . ARG A 1 95 ? -2.643 -3.009 14.151 1.00 88.31 95 ARG A CA 1
ATOM 704 C C . ARG A 1 95 ? -3.806 -2.017 14.207 1.00 88.31 95 ARG A C 1
ATOM 706 O O . ARG A 1 95 ? -3.639 -0.896 14.691 1.00 88.31 95 ARG A O 1
ATOM 713 N N . LEU A 1 96 ? -4.970 -2.371 13.660 1.00 85.94 96 LEU A N 1
ATOM 714 C CA . LEU A 1 96 ? -6.153 -1.517 13.710 1.00 85.94 96 LEU A CA 1
ATOM 715 C C . LEU A 1 96 ? -6.666 -1.387 15.154 1.00 85.94 96 LEU A C 1
ATOM 717 O O . LEU A 1 96 ? -6.543 -2.286 15.985 1.00 85.94 96 LEU A O 1
ATOM 721 N N . ALA A 1 97 ? -7.267 -0.236 15.456 1.00 82.44 97 ALA A N 1
ATOM 722 C CA . ALA A 1 97 ? -7.798 0.038 16.786 1.00 82.44 97 ALA A CA 1
ATOM 723 C C . ALA A 1 97 ? -8.878 -0.981 17.202 1.00 82.44 97 ALA A C 1
ATOM 725 O O . ALA A 1 97 ? -9.589 -1.539 16.366 1.00 82.44 97 ALA A O 1
ATOM 726 N N . ALA A 1 98 ? -9.025 -1.171 18.518 1.00 79.62 98 ALA A N 1
ATOM 727 C CA . ALA A 1 98 ? -10.049 -2.021 19.133 1.00 79.62 98 ALA A CA 1
ATOM 728 C C . ALA A 1 98 ? -9.991 -3.515 18.740 1.00 79.62 98 ALA A C 1
ATOM 730 O O . ALA A 1 98 ? -11.004 -4.208 18.815 1.00 79.62 98 ALA A O 1
ATOM 731 N N . GLY A 1 99 ? -8.818 -4.020 18.336 1.00 85.12 99 GLY A N 1
ATOM 732 C CA . GLY A 1 99 ? -8.619 -5.437 18.004 1.00 85.12 99 GLY A CA 1
ATOM 733 C C . GLY A 1 99 ? -9.286 -5.872 16.696 1.00 85.12 99 GLY A C 1
ATOM 734 O O . GLY A 1 99 ? -9.446 -7.070 16.455 1.00 85.12 99 GLY A O 1
ATOM 735 N N . VAL A 1 100 ? -9.694 -4.912 15.860 1.00 91.50 100 VAL A N 1
ATOM 736 C CA . VAL A 1 100 ? -10.237 -5.178 14.527 1.00 91.50 100 VAL A CA 1
ATOM 737 C C . VAL A 1 100 ? -9.106 -5.634 13.613 1.00 91.50 100 VAL A C 1
ATOM 739 O O . VAL A 1 100 ? -8.058 -5.002 13.539 1.00 91.50 100 VAL A O 1
ATOM 742 N N . LYS A 1 101 ? -9.338 -6.718 12.881 1.00 93.44 101 LYS A N 1
ATOM 743 C CA . LYS A 1 101 ? -8.372 -7.322 11.963 1.00 93.44 101 LYS A CA 1
ATOM 744 C C . LYS A 1 101 ? -8.669 -6.934 10.519 1.00 93.44 101 LYS A C 1
ATOM 746 O O . LYS A 1 101 ? -9.793 -7.114 10.054 1.00 93.44 101 LYS A O 1
ATOM 751 N N . LEU A 1 102 ? -7.677 -6.436 9.790 1.00 93.50 102 LEU A N 1
ATOM 752 C CA . LEU A 1 102 ? -7.790 -6.130 8.364 1.00 93.50 102 LEU A CA 1
ATOM 753 C C . LEU A 1 102 ? -7.245 -7.301 7.540 1.00 93.50 102 LEU A C 1
ATOM 755 O O . LEU A 1 102 ? -6.110 -7.722 7.735 1.00 93.50 102 LEU A O 1
ATOM 759 N N . LEU A 1 103 ? -8.056 -7.827 6.628 1.00 94.69 103 LEU A N 1
ATOM 760 C CA . LEU A 1 103 ? -7.749 -8.991 5.798 1.00 94.69 103 LEU A CA 1
ATOM 761 C C . LEU A 1 103 ? -7.793 -8.625 4.312 1.00 94.69 103 LEU A C 1
ATOM 763 O O . LEU A 1 103 ? -8.670 -7.876 3.879 1.00 94.69 103 LEU A O 1
ATOM 767 N N . ARG A 1 104 ? -6.869 -9.182 3.525 1.00 93.44 104 ARG A N 1
ATOM 768 C CA . ARG A 1 104 ? -6.697 -8.881 2.090 1.00 93.44 104 ARG A CA 1
ATOM 769 C C . ARG A 1 104 ? -6.903 -10.131 1.232 1.00 93.44 104 ARG A C 1
ATOM 771 O O . ARG A 1 104 ? -5.928 -10.764 0.841 1.00 93.44 104 ARG A O 1
ATOM 778 N N . PRO A 1 105 ? -8.153 -10.522 0.939 1.00 93.62 105 PRO A N 1
ATOM 779 C CA . PRO A 1 105 ? -8.433 -11.776 0.238 1.00 93.62 105 PRO A CA 1
ATOM 780 C C . PRO A 1 105 ? -7.977 -11.786 -1.229 1.00 93.62 105 PRO A C 1
ATOM 782 O O . PRO A 1 105 ? -7.717 -12.852 -1.769 1.00 93.62 105 PRO A O 1
ATOM 785 N N . LEU A 1 106 ? -7.869 -10.619 -1.875 1.00 93.62 106 LEU A N 1
ATOM 786 C CA . LEU A 1 106 ? -7.477 -10.498 -3.290 1.00 93.62 106 LEU A CA 1
ATOM 787 C C . LEU A 1 106 ? -5.969 -10.278 -3.482 1.00 93.62 106 LEU A C 1
ATOM 789 O O . LEU A 1 106 ? -5.516 -10.023 -4.593 1.00 93.62 106 LEU A O 1
ATOM 793 N N . ARG A 1 107 ? -5.199 -10.376 -2.396 1.00 90.19 107 ARG A N 1
ATOM 794 C CA . ARG A 1 107 ? -3.770 -10.067 -2.310 1.00 90.19 107 ARG A CA 1
ATOM 795 C C . ARG A 1 107 ? -2.920 -10.737 -3.394 1.00 90.19 107 ARG A C 1
ATOM 797 O O . ARG A 1 107 ? -2.010 -10.105 -3.920 1.00 90.19 107 ARG A O 1
ATOM 804 N N . ASP A 1 108 ? -3.222 -11.991 -3.714 1.00 88.50 108 ASP A N 1
ATOM 805 C CA . ASP A 1 108 ? -2.455 -12.797 -4.671 1.00 88.50 108 ASP A CA 1
ATOM 806 C C . ASP A 1 108 ? -2.988 -12.712 -6.110 1.00 88.50 108 ASP A C 1
ATOM 808 O O . ASP A 1 108 ? -2.438 -13.350 -7.004 1.00 88.50 108 ASP A O 1
ATOM 812 N N . LEU A 1 109 ? -4.046 -11.929 -6.341 1.00 91.12 109 LEU A N 1
ATOM 813 C CA . LEU A 1 109 ? -4.646 -11.745 -7.659 1.00 91.12 109 LEU A CA 1
ATOM 814 C C . LEU A 1 109 ? -4.098 -10.497 -8.340 1.00 91.12 109 LEU A C 1
ATOM 816 O O . LEU A 1 109 ? -3.805 -9.489 -7.696 1.00 91.12 109 LEU A O 1
ATOM 820 N N . ASN A 1 110 ? -4.038 -10.544 -9.664 1.00 88.62 110 ASN A N 1
ATOM 821 C CA . ASN A 1 110 ? -3.751 -9.401 -10.516 1.00 88.62 110 ASN A CA 1
ATOM 822 C C . ASN A 1 110 ? -5.045 -8.707 -10.966 1.00 88.62 110 ASN A C 1
ATOM 824 O O . ASN A 1 110 ? -6.116 -9.308 -11.051 1.00 88.62 110 ASN A O 1
ATOM 828 N N . GLU A 1 111 ? -4.940 -7.437 -11.360 1.00 88.69 111 GLU A N 1
ATOM 829 C CA . GLU A 1 111 ? -6.097 -6.655 -11.817 1.00 88.69 111 GLU A CA 1
ATOM 830 C C . GLU A 1 111 ? -6.804 -7.286 -13.034 1.00 88.69 111 GLU A C 1
ATOM 832 O O . GLU A 1 111 ? -8.030 -7.252 -13.136 1.00 88.69 111 GLU A O 1
ATOM 837 N N . GLN A 1 112 ? -6.047 -7.907 -13.946 1.00 90.00 112 GLN A N 1
ATOM 838 C CA . GLN A 1 112 ? -6.612 -8.606 -15.105 1.00 90.00 112 GLN A CA 1
ATOM 839 C C . GLN A 1 112 ? -7.479 -9.799 -14.690 1.00 90.00 112 GLN A C 1
ATOM 841 O O . GLN A 1 112 ? -8.579 -9.954 -15.209 1.00 90.00 112 GLN A O 1
ATOM 846 N N . GLU A 1 113 ? -7.026 -10.602 -13.726 1.00 92.25 113 GLU A N 1
ATOM 847 C CA . GLU A 1 113 ? -7.767 -11.765 -13.224 1.00 92.25 113 GLU A CA 1
ATOM 848 C C . GLU A 1 113 ? -9.067 -11.329 -12.546 1.00 92.25 113 GLU A C 1
ATOM 850 O O . GLU A 1 113 ? -10.127 -11.894 -12.814 1.00 92.25 113 GLU A O 1
ATOM 855 N N . VAL A 1 114 ? -9.012 -10.258 -11.746 1.00 92.38 114 VAL A N 1
ATOM 856 C CA . VAL A 1 114 ? -10.205 -9.666 -11.125 1.00 92.38 114 VAL A CA 1
ATOM 857 C C . VAL A 1 114 ? -11.183 -9.160 -12.188 1.00 92.38 114 VAL A C 1
ATOM 859 O O . VAL A 1 114 ? -12.380 -9.429 -12.095 1.00 92.38 114 VAL A O 1
ATOM 862 N N . ARG A 1 115 ? -10.700 -8.478 -13.235 1.00 91.00 115 ARG A N 1
ATOM 863 C CA . ARG A 1 115 ? -11.545 -8.013 -14.350 1.00 91.00 115 ARG A CA 1
ATOM 864 C C . ARG A 1 115 ? -12.171 -9.173 -15.124 1.00 91.00 115 ARG A C 1
ATOM 866 O O . ARG A 1 115 ? -13.361 -9.114 -15.428 1.00 91.00 115 ARG A O 1
ATOM 873 N N . PHE A 1 116 ? -11.410 -10.231 -15.408 1.00 94.19 116 PHE A N 1
ATOM 874 C CA . PHE A 1 116 ? -11.936 -11.429 -16.063 1.00 94.19 116 PHE A CA 1
ATOM 875 C C . PHE A 1 116 ? -13.006 -12.110 -15.216 1.00 94.19 116 PHE A C 1
ATOM 877 O O . PHE A 1 116 ? -14.047 -12.482 -15.751 1.00 94.19 116 PHE A O 1
ATOM 884 N N . TYR A 1 117 ? -12.797 -12.209 -13.903 1.00 94.25 117 TYR A N 1
ATOM 885 C CA . TYR A 1 117 ? -13.786 -12.760 -12.982 1.00 94.25 117 TYR A CA 1
ATOM 886 C C . TYR A 1 117 ? -15.075 -11.925 -12.960 1.00 94.25 117 TYR A C 1
ATOM 888 O O . TYR A 1 117 ? -16.170 -12.464 -13.111 1.00 94.25 117 TYR A O 1
ATOM 896 N N . VAL A 1 118 ? -14.956 -10.597 -12.850 1.00 92.44 118 VAL A N 1
ATOM 897 C CA . VAL A 1 118 ? -16.095 -9.663 -12.905 1.00 92.44 118 VAL A CA 1
ATOM 898 C C . VAL A 1 118 ? -16.883 -9.828 -14.206 1.00 92.44 118 VAL A C 1
ATOM 900 O O . VAL A 1 118 ? -18.110 -9.906 -14.165 1.00 92.44 118 VAL A O 1
ATOM 903 N N . HIS A 1 119 ? -16.190 -9.938 -15.343 1.00 93.38 119 HIS A N 1
ATOM 904 C CA . HIS A 1 119 ? -16.812 -10.150 -16.649 1.00 93.38 119 HIS A CA 1
ATOM 905 C C . HIS A 1 119 ? -17.497 -11.521 -16.756 1.00 93.38 119 HIS A C 1
ATOM 907 O O . HIS A 1 119 ? -18.658 -11.597 -17.154 1.00 93.38 119 HIS A O 1
ATOM 913 N N . ALA A 1 120 ? -16.813 -12.603 -16.371 1.00 95.94 120 ALA A N 1
ATOM 914 C CA . ALA A 1 120 ? -17.340 -13.967 -16.436 1.00 95.94 120 ALA A CA 1
ATOM 915 C C . ALA A 1 120 ? -18.591 -14.151 -15.563 1.00 95.94 120 ALA A C 1
ATOM 917 O O . ALA A 1 120 ? -19.542 -14.812 -15.973 1.00 95.94 120 ALA A O 1
ATOM 918 N N . CYS A 1 121 ? -18.617 -13.519 -14.388 1.00 96.06 121 CYS A N 1
ATOM 919 C CA . CYS A 1 121 ? -19.762 -13.530 -13.481 1.00 96.06 121 CYS A CA 1
ATOM 920 C C . CYS A 1 121 ? -20.811 -12.446 -13.791 1.00 96.06 121 CYS A C 1
ATOM 922 O O . CYS A 1 121 ? -21.775 -12.318 -13.038 1.00 96.06 121 CYS A O 1
ATOM 924 N N . GLN A 1 122 ? -20.632 -11.656 -14.859 1.00 94.19 122 GLN A N 1
ATOM 925 C CA . GLN A 1 122 ? -21.523 -10.555 -15.256 1.00 94.19 122 GLN A CA 1
ATOM 926 C C . GLN A 1 122 ? -21.817 -9.564 -14.112 1.00 94.19 122 GLN A C 1
ATOM 928 O O . GLN A 1 122 ? -22.919 -9.019 -13.988 1.00 94.19 122 GLN A O 1
ATOM 933 N N . LEU A 1 123 ? -20.826 -9.330 -13.248 1.00 92.06 123 LEU A N 1
ATOM 934 C CA . LEU A 1 123 ? -20.959 -8.417 -12.118 1.00 92.06 123 LEU A CA 1
ATOM 935 C C . LEU A 1 123 ? -20.925 -6.972 -12.618 1.00 92.06 123 LEU A C 1
ATOM 937 O O . LEU A 1 123 ? -20.091 -6.606 -13.444 1.00 92.06 123 LEU A O 1
ATOM 941 N N . LYS A 1 124 ? -21.812 -6.129 -12.083 1.00 88.06 124 LYS A N 1
ATOM 942 C CA . LYS A 1 124 ? -21.842 -4.692 -12.384 1.00 88.06 124 LYS A CA 1
ATOM 943 C C . LYS A 1 124 ? -21.015 -3.934 -11.342 1.00 88.06 124 LYS A C 1
ATOM 945 O O . LYS A 1 124 ? -21.410 -3.924 -10.173 1.00 88.06 124 LYS A O 1
ATOM 950 N N . PRO A 1 125 ? -19.887 -3.302 -11.717 1.00 80.44 125 PRO A N 1
ATOM 951 C CA . PRO A 1 125 ? -19.124 -2.478 -10.790 1.00 80.44 125 PRO A CA 1
ATOM 952 C C . PRO A 1 125 ? -19.987 -1.325 -10.271 1.00 80.44 125 PRO A C 1
ATOM 954 O O . PRO A 1 125 ? -20.646 -0.637 -11.045 1.00 80.44 125 PRO A O 1
ATOM 957 N N . LEU A 1 126 ? -19.960 -1.076 -8.960 1.00 78.06 126 LEU A N 1
ATOM 958 C CA . LEU A 1 126 ? -20.683 0.057 -8.364 1.00 78.06 126 LEU A CA 1
ATOM 959 C C . LEU A 1 126 ? -20.127 1.410 -8.845 1.00 78.06 126 LEU A C 1
ATOM 961 O O . LEU A 1 126 ? -20.828 2.420 -8.849 1.00 78.06 126 LEU A O 1
ATOM 965 N N . ARG A 1 127 ? -18.844 1.435 -9.216 1.00 71.69 127 ARG A N 1
ATOM 966 C CA . ARG A 1 127 ? -18.149 2.580 -9.802 1.00 71.69 127 ARG A CA 1
ATOM 967 C C . ARG A 1 127 ? -17.238 2.085 -10.915 1.00 71.69 127 ARG A C 1
ATOM 969 O O . ARG A 1 127 ? -16.427 1.196 -10.681 1.00 71.69 127 ARG A O 1
ATOM 976 N N . GLU A 1 128 ? -17.359 2.688 -12.091 1.00 61.78 128 GLU A N 1
ATOM 977 C CA . GLU A 1 128 ? -16.550 2.350 -13.271 1.00 61.78 128 GLU A CA 1
ATOM 978 C C . GLU A 1 128 ? -15.153 2.987 -13.227 1.00 61.78 128 GLU A C 1
ATOM 980 O O . GLU A 1 128 ? -14.230 2.538 -13.898 1.00 61.78 128 GLU A O 1
ATOM 985 N N . SER A 1 129 ? -14.966 4.037 -12.425 1.00 55.91 129 SER A N 1
ATOM 986 C CA . SER A 1 129 ? -13.684 4.726 -12.271 1.00 55.91 129 SER A CA 1
ATOM 987 C C . SER A 1 129 ? -13.553 5.260 -10.851 1.00 55.91 129 SER A C 1
ATOM 989 O O . SER A 1 129 ? -14.289 6.152 -10.429 1.00 55.91 129 SER A O 1
ATOM 991 N N . GLY A 1 130 ? -12.635 4.685 -10.081 1.00 57.47 130 GLY A N 1
ATOM 992 C CA . GLY A 1 130 ? -12.239 5.209 -8.782 1.00 57.47 130 GLY A CA 1
ATOM 993 C C . GLY A 1 130 ? -10.777 5.605 -8.839 1.00 57.47 130 GLY A C 1
ATOM 994 O O . GLY A 1 130 ? -9.928 4.782 -8.522 1.00 57.47 130 GLY A O 1
ATOM 995 N N . SER A 1 131 ? -10.468 6.840 -9.241 1.00 64.44 131 SER A N 1
ATOM 996 C CA . SER A 1 131 ? -9.110 7.345 -9.046 1.00 64.44 131 SER A CA 1
ATOM 997 C C . SER A 1 131 ? -8.861 7.466 -7.545 1.00 64.44 131 SER A C 1
ATOM 999 O O . SER A 1 131 ? -9.672 8.038 -6.807 1.00 64.44 131 SER A O 1
ATOM 1001 N N . SER A 1 132 ? -7.751 6.903 -7.071 1.00 79.19 132 SER A N 1
ATOM 1002 C CA . SER A 1 132 ? -7.314 7.165 -5.702 1.00 79.19 132 SER A CA 1
ATOM 1003 C C . SER A 1 132 ? -7.037 8.662 -5.550 1.00 79.19 132 SER A C 1
ATOM 1005 O O . SER A 1 132 ? -6.621 9.321 -6.505 1.00 79.19 132 SER A O 1
ATOM 1007 N N . TYR A 1 133 ? -7.297 9.208 -4.362 1.00 85.56 133 TYR A N 1
ATOM 1008 C CA . TYR A 1 133 ? -7.121 10.631 -4.076 1.00 85.56 133 TYR A CA 1
ATOM 1009 C C . TYR A 1 133 ? -5.738 11.110 -4.544 1.00 85.56 133 TYR A C 1
ATOM 1011 O O . TYR A 1 133 ? -4.723 10.536 -4.149 1.00 85.56 133 TYR A O 1
ATOM 1019 N N . GLY A 1 134 ? -5.684 12.147 -5.382 1.00 85.25 134 GLY A N 1
ATOM 1020 C CA . GLY A 1 134 ? -4.443 12.747 -5.862 1.00 85.25 134 GLY A CA 1
ATOM 1021 C C . GLY A 1 134 ? -3.830 12.088 -7.101 1.00 85.25 134 GLY A C 1
ATOM 1022 O O . GLY A 1 134 ? -2.869 12.640 -7.636 1.00 85.25 134 GLY A O 1
ATOM 1023 N N . GLN A 1 135 ? -4.349 10.959 -7.602 1.00 85.69 135 GLN A N 1
ATOM 1024 C CA . GLN A 1 135 ? -3.837 10.365 -8.847 1.00 85.69 135 GLN A CA 1
ATOM 1025 C C . GLN A 1 135 ? -4.096 11.237 -10.077 1.00 85.69 135 GLN A C 1
ATOM 1027 O O . GLN A 1 135 ? -3.286 11.261 -11.002 1.00 85.69 135 GLN A O 1
ATOM 1032 N N . GLU A 1 136 ? -5.168 12.024 -10.062 1.00 87.75 136 GLU A N 1
ATOM 1033 C CA . GLU A 1 136 ? -5.515 12.962 -11.129 1.00 87.75 136 GLU A CA 1
ATOM 1034 C C . GLU A 1 136 ? -4.482 14.087 -11.314 1.00 87.75 136 GLU A C 1
ATOM 1036 O O . GLU A 1 136 ? -4.483 14.775 -12.330 1.00 87.75 136 GLU A O 1
ATOM 1041 N N . ARG A 1 137 ? -3.580 14.278 -10.343 1.00 88.31 137 ARG A N 1
ATOM 1042 C CA . ARG A 1 137 ? -2.554 15.331 -10.357 1.00 88.31 137 ARG A CA 1
ATOM 1043 C C . ARG A 1 137 ? -1.326 14.983 -11.203 1.00 88.31 137 ARG A C 1
ATOM 1045 O O . ARG A 1 137 ? -0.464 15.839 -11.369 1.00 88.31 137 ARG A O 1
ATOM 1052 N N . GLY A 1 138 ? -1.252 13.765 -11.740 1.00 91.12 138 GLY A N 1
ATOM 1053 C CA . GLY A 1 138 ? -0.184 13.311 -12.633 1.00 91.12 138 GLY A CA 1
ATOM 1054 C C . GLY A 1 138 ? 0.791 12.329 -11.983 1.00 91.12 138 GLY A C 1
ATOM 1055 O O . GLY A 1 138 ? 0.913 12.252 -10.761 1.00 91.12 138 GLY A O 1
ATOM 1056 N N . GLN A 1 139 ? 1.505 11.568 -12.816 1.00 90.94 139 GLN A N 1
ATOM 1057 C CA . GLN A 1 139 ? 2.341 10.438 -12.384 1.00 90.94 139 GLN A CA 1
ATOM 1058 C C . GLN A 1 139 ? 3.524 10.852 -11.500 1.00 90.94 139 GLN A C 1
ATOM 1060 O O . GLN A 1 139 ? 3.928 10.093 -10.636 1.00 90.94 139 GLN A O 1
ATOM 1065 N N . THR A 1 140 ? 4.063 12.059 -11.660 1.00 92.06 140 THR A N 1
ATOM 1066 C CA . THR A 1 140 ? 5.218 12.548 -10.885 1.00 92.06 140 THR A CA 1
ATOM 1067 C C . THR A 1 140 ? 4.827 13.490 -9.743 1.00 92.06 140 THR A C 1
ATOM 1069 O O . THR A 1 140 ? 5.695 14.013 -9.049 1.00 92.06 140 THR A O 1
ATOM 1072 N N . ALA A 1 141 ? 3.527 13.718 -9.526 1.00 93.25 141 ALA A N 1
ATOM 1073 C CA . ALA A 1 141 ? 3.038 14.710 -8.567 1.00 93.25 141 ALA A CA 1
ATOM 1074 C C . ALA A 1 141 ? 3.220 14.295 -7.097 1.00 93.25 141 ALA A C 1
ATOM 1076 O O . ALA A 1 141 ? 3.174 15.137 -6.197 1.00 93.25 141 ALA A O 1
ATOM 1077 N N . SER A 1 142 ? 3.411 13.003 -6.838 1.00 95.00 142 SER A N 1
ATOM 1078 C CA . SER A 1 142 ? 3.666 12.453 -5.510 1.00 95.00 142 SER A CA 1
ATOM 1079 C C . SER A 1 142 ? 4.452 11.153 -5.588 1.00 95.00 142 SER A C 1
ATOM 1081 O O . SER A 1 142 ? 4.552 10.525 -6.644 1.00 95.00 142 SER A O 1
ATOM 1083 N N . LEU A 1 143 ? 4.965 10.716 -4.438 1.00 95.00 143 LEU A N 1
ATOM 1084 C CA . LEU A 1 143 ? 5.662 9.439 -4.322 1.00 95.00 143 LEU A CA 1
ATOM 1085 C C . LEU A 1 143 ? 4.732 8.256 -4.622 1.00 95.00 143 LEU A C 1
ATOM 1087 O O . LEU A 1 143 ? 5.139 7.311 -5.292 1.00 95.00 143 LEU A O 1
ATOM 1091 N N . GLN A 1 144 ? 3.480 8.330 -4.169 1.00 94.62 144 GLN A N 1
ATOM 1092 C CA . GLN A 1 144 ? 2.451 7.325 -4.426 1.00 94.62 144 GLN A CA 1
ATOM 1093 C C . GLN A 1 144 ? 2.166 7.210 -5.926 1.00 94.62 144 GLN A C 1
ATOM 1095 O O . GLN A 1 144 ? 2.144 6.105 -6.459 1.00 94.62 144 GLN A O 1
ATOM 1100 N N . ASN A 1 145 ? 1.988 8.339 -6.622 1.00 94.62 145 ASN A N 1
ATOM 1101 C CA . ASN A 1 145 ? 1.708 8.341 -8.058 1.00 94.62 145 ASN A CA 1
ATOM 1102 C C . ASN A 1 145 ? 2.908 7.817 -8.855 1.00 94.62 145 ASN A C 1
ATOM 1104 O O . ASN A 1 145 ? 2.729 7.010 -9.768 1.00 94.62 145 ASN A O 1
ATOM 1108 N N . LEU A 1 146 ? 4.123 8.223 -8.470 1.00 96.19 146 LEU A N 1
ATOM 1109 C CA . LEU A 1 146 ? 5.354 7.806 -9.140 1.00 96.19 146 LEU A CA 1
ATOM 1110 C C . LEU A 1 146 ? 5.567 6.302 -8.986 1.00 96.19 146 LEU A C 1
ATOM 1112 O O . LEU A 1 146 ? 5.877 5.607 -9.951 1.00 96.19 146 LEU A O 1
ATOM 1116 N N . THR A 1 147 ? 5.348 5.797 -7.773 1.00 94.81 147 THR A N 1
ATOM 1117 C CA . THR A 1 147 ? 5.482 4.373 -7.468 1.00 94.81 147 THR A CA 1
ATOM 1118 C C . THR A 1 147 ? 4.403 3.560 -8.180 1.00 94.81 147 THR A C 1
ATOM 1120 O O . THR A 1 147 ? 4.713 2.514 -8.738 1.00 94.81 147 THR A O 1
ATOM 1123 N N . ALA A 1 148 ? 3.159 4.049 -8.231 1.00 93.25 148 ALA A N 1
ATOM 1124 C CA . ALA A 1 148 ? 2.076 3.393 -8.964 1.00 93.25 148 ALA A CA 1
ATOM 1125 C C . ALA A 1 148 ? 2.384 3.303 -10.467 1.00 93.25 148 ALA A C 1
ATOM 1127 O O . ALA A 1 148 ? 2.193 2.252 -11.074 1.00 93.25 148 ALA A O 1
ATOM 1128 N N . ALA A 1 149 ? 2.914 4.376 -11.064 1.00 93.94 149 ALA A N 1
ATOM 1129 C CA . ALA A 1 149 ? 3.329 4.377 -12.465 1.00 93.94 149 ALA A CA 1
ATOM 1130 C C . ALA A 1 149 ? 4.491 3.399 -12.719 1.00 93.94 149 ALA A C 1
ATOM 1132 O O . ALA A 1 149 ? 4.460 2.640 -13.688 1.00 93.94 149 ALA A O 1
ATOM 1133 N N . PHE A 1 150 ? 5.483 3.367 -11.823 1.00 94.38 150 PHE A N 1
ATOM 1134 C CA . PHE A 1 150 ? 6.602 2.427 -11.887 1.00 94.38 150 PHE A CA 1
ATOM 1135 C C . PHE A 1 150 ? 6.138 0.966 -11.797 1.00 94.38 150 PHE A C 1
ATOM 1137 O O . PHE A 1 150 ? 6.491 0.151 -12.648 1.00 94.38 150 PHE A O 1
ATOM 1144 N N . VAL A 1 151 ? 5.299 0.634 -10.812 1.00 92.81 151 VAL A N 1
ATOM 1145 C CA . VAL A 1 151 ? 4.748 -0.720 -10.645 1.00 92.81 151 VAL A CA 1
ATOM 1146 C C . VAL A 1 151 ? 3.845 -1.097 -11.816 1.00 92.81 151 VAL A C 1
ATOM 1148 O O . VAL A 1 151 ? 3.932 -2.220 -12.300 1.00 92.81 151 VAL A O 1
ATOM 1151 N N . GLY A 1 152 ? 3.036 -0.168 -12.330 1.00 91.50 152 GLY A N 1
ATOM 1152 C CA . GLY A 1 152 ? 2.229 -0.392 -13.530 1.00 91.50 152 GLY A CA 1
ATOM 1153 C C . GLY A 1 152 ? 3.084 -0.731 -14.755 1.00 91.50 152 GLY A C 1
ATOM 1154 O O . GLY A 1 152 ? 2.770 -1.668 -15.488 1.00 91.50 152 GLY A O 1
ATOM 1155 N N . ASN A 1 153 ? 4.211 -0.037 -14.943 1.00 92.88 153 ASN A N 1
ATOM 1156 C CA . ASN A 1 153 ? 5.163 -0.354 -16.007 1.00 92.88 153 ASN A CA 1
ATOM 1157 C C . ASN A 1 153 ? 5.817 -1.734 -15.807 1.00 92.88 153 ASN A C 1
ATOM 1159 O O . ASN A 1 153 ? 5.929 -2.500 -16.768 1.00 92.88 153 ASN A O 1
ATOM 1163 N N . LEU A 1 154 ? 6.186 -2.087 -14.570 1.00 91.19 154 LEU A N 1
ATOM 1164 C CA . LEU A 1 154 ? 6.678 -3.429 -14.250 1.00 91.19 154 LEU A CA 1
ATOM 1165 C C . LEU A 1 154 ? 5.622 -4.499 -14.525 1.00 91.19 154 LEU A C 1
ATOM 1167 O O . LEU A 1 154 ? 5.951 -5.527 -15.096 1.00 91.19 154 LEU A O 1
ATOM 1171 N N . GLN A 1 155 ? 4.358 -4.265 -14.176 1.00 88.50 155 GLN A N 1
ATOM 1172 C CA . GLN A 1 155 ? 3.283 -5.229 -14.404 1.00 88.50 155 GLN A CA 1
ATOM 1173 C C . GLN A 1 155 ? 3.070 -5.509 -15.897 1.00 88.50 155 GLN A C 1
ATOM 1175 O O . GLN A 1 155 ? 2.756 -6.638 -16.260 1.00 88.50 155 GLN A O 1
ATOM 1180 N N . GLN A 1 156 ? 3.233 -4.499 -16.755 1.00 88.12 156 GLN A N 1
ATOM 1181 C CA . GLN A 1 156 ? 3.063 -4.639 -18.204 1.00 88.12 156 GLN A CA 1
ATOM 1182 C C . GLN A 1 156 ? 4.236 -5.366 -18.867 1.00 88.12 156 GLN A C 1
ATOM 1184 O O . GLN A 1 156 ? 4.019 -6.225 -19.716 1.00 88.12 156 GLN A O 1
ATOM 1189 N N . ASN A 1 157 ? 5.469 -5.025 -18.484 1.00 89.75 157 ASN A N 1
ATOM 1190 C CA . ASN A 1 157 ? 6.669 -5.506 -19.175 1.00 89.75 157 ASN A CA 1
ATOM 1191 C C . ASN A 1 157 ? 7.307 -6.727 -18.494 1.00 89.75 157 ASN A C 1
ATOM 1193 O O . ASN A 1 157 ? 7.942 -7.544 -19.153 1.00 89.75 157 ASN A O 1
ATOM 1197 N N . TYR A 1 158 ? 7.124 -6.868 -17.178 1.00 87.12 158 TYR A N 1
ATOM 1198 C CA . TYR A 1 158 ? 7.728 -7.904 -16.336 1.00 87.12 158 TYR A CA 1
ATOM 1199 C C . TYR A 1 158 ? 6.772 -8.370 -15.211 1.00 87.12 158 TYR A C 1
ATOM 1201 O O . TYR A 1 158 ? 7.068 -8.172 -14.028 1.00 87.12 158 TYR A O 1
ATOM 1209 N N . PRO A 1 159 ? 5.634 -9.023 -15.529 1.00 80.94 159 PRO A N 1
ATOM 1210 C CA . PRO A 1 159 ? 4.611 -9.396 -14.539 1.00 80.94 159 PRO A CA 1
ATOM 1211 C C . PRO A 1 159 ? 5.145 -10.172 -13.320 1.00 80.94 159 PRO A C 1
ATOM 1213 O O . PRO A 1 159 ? 4.703 -9.965 -12.190 1.00 80.94 159 PRO A O 1
ATOM 1216 N N . ALA A 1 160 ? 6.142 -11.040 -13.527 1.00 84.31 160 ALA A N 1
ATOM 1217 C CA . ALA A 1 160 ? 6.770 -11.825 -12.462 1.00 84.31 160 ALA A CA 1
ATOM 1218 C C . ALA A 1 160 ? 7.506 -10.960 -11.414 1.00 84.31 160 ALA A C 1
ATOM 1220 O O . ALA A 1 160 ? 7.651 -11.363 -10.254 1.00 84.31 160 ALA A O 1
ATOM 1221 N N . THR A 1 161 ? 7.940 -9.755 -11.790 1.00 86.44 161 THR A N 1
ATOM 1222 C CA . THR A 1 161 ? 8.656 -8.828 -10.905 1.00 86.44 161 THR A CA 1
ATOM 1223 C C . THR A 1 161 ? 7.738 -8.268 -9.826 1.00 86.44 161 THR A C 1
ATOM 1225 O O . THR A 1 161 ? 8.143 -8.203 -8.668 1.00 86.44 161 THR A O 1
ATOM 1228 N N . VAL A 1 162 ? 6.484 -7.939 -10.156 1.00 85.69 162 VAL A N 1
ATOM 1229 C CA . VAL A 1 162 ? 5.509 -7.418 -9.180 1.00 85.69 162 VAL A CA 1
ATOM 1230 C C . VAL A 1 162 ? 5.237 -8.450 -8.084 1.00 85.69 162 VAL A C 1
ATOM 1232 O O . VAL A 1 162 ? 5.313 -8.133 -6.897 1.00 85.69 162 VAL A O 1
ATOM 1235 N N . SER A 1 163 ? 5.047 -9.716 -8.470 1.00 82.62 163 SER A N 1
ATOM 1236 C CA . SER A 1 163 ? 4.907 -10.827 -7.519 1.00 82.62 163 SER A CA 1
ATOM 1237 C C . SER A 1 163 ? 6.157 -11.004 -6.645 1.00 82.62 163 SER A C 1
ATOM 1239 O O . SER A 1 163 ? 6.050 -11.259 -5.446 1.00 82.62 163 SER A O 1
ATOM 1241 N N . THR A 1 164 ? 7.353 -10.817 -7.212 1.00 87.06 164 THR A N 1
ATOM 1242 C CA . THR A 1 164 ? 8.620 -10.934 -6.473 1.00 87.06 164 THR A CA 1
ATOM 1243 C C . THR A 1 164 ? 8.801 -9.813 -5.449 1.00 87.06 164 THR A C 1
ATOM 1245 O O . THR A 1 164 ? 9.170 -10.090 -4.306 1.00 87.06 164 THR A O 1
ATOM 1248 N N . VAL A 1 165 ? 8.509 -8.560 -5.820 1.00 85.56 165 VAL A N 1
ATOM 1249 C CA . VAL A 1 165 ? 8.535 -7.399 -4.907 1.00 85.56 165 VAL A CA 1
ATOM 1250 C C . VAL A 1 165 ? 7.641 -7.668 -3.705 1.00 85.56 165 VAL A C 1
ATOM 1252 O O . VAL A 1 165 ? 8.064 -7.567 -2.555 1.00 85.56 165 VAL A O 1
ATOM 1255 N N . PHE A 1 166 ? 6.417 -8.091 -3.985 1.00 77.56 166 PHE A N 1
ATOM 1256 C CA . PHE A 1 166 ? 5.423 -8.379 -2.974 1.00 77.56 166 PHE A CA 1
ATOM 1257 C C . PHE A 1 166 ? 5.826 -9.553 -2.051 1.00 77.56 166 PHE A C 1
ATOM 1259 O O . PHE A 1 166 ? 5.808 -9.398 -0.831 1.00 77.56 166 PHE A O 1
ATOM 1266 N N . ARG A 1 167 ? 6.313 -10.681 -2.596 1.00 82.81 167 ARG A N 1
ATOM 1267 C CA . ARG A 1 167 ? 6.834 -11.822 -1.805 1.00 82.81 167 ARG A CA 1
ATOM 1268 C C . ARG A 1 167 ? 8.072 -11.476 -0.983 1.00 82.81 167 ARG A C 1
ATOM 1270 O O . ARG A 1 167 ? 8.336 -12.096 0.043 1.00 82.81 167 ARG A O 1
ATOM 1277 N N . THR A 1 168 ? 8.858 -10.503 -1.433 1.00 84.56 168 THR A N 1
ATOM 1278 C CA . THR A 1 168 ? 9.984 -9.988 -0.648 1.00 84.56 168 THR A CA 1
ATOM 1279 C C . THR A 1 168 ? 9.477 -9.247 0.587 1.00 84.56 168 THR A C 1
ATOM 1281 O O . THR A 1 168 ? 10.059 -9.400 1.656 1.00 84.56 168 THR A O 1
ATOM 1284 N N . GLY A 1 169 ? 8.348 -8.539 0.476 1.00 83.06 169 GLY A N 1
ATOM 1285 C CA . GLY A 1 169 ? 7.649 -7.943 1.615 1.00 83.06 169 GLY A CA 1
ATOM 1286 C C . GLY A 1 169 ? 7.312 -8.955 2.713 1.00 83.06 169 GLY A C 1
ATOM 1287 O O . GLY A 1 169 ? 7.567 -8.681 3.882 1.00 83.06 169 GLY A O 1
ATOM 1288 N N . ASP A 1 170 ? 6.844 -10.154 2.354 1.00 82.12 170 ASP A N 1
ATOM 1289 C CA . ASP A 1 170 ? 6.538 -11.215 3.332 1.00 82.12 170 ASP A CA 1
ATOM 1290 C C . ASP A 1 170 ? 7.760 -11.663 4.137 1.00 82.12 170 ASP A C 1
ATOM 1292 O O . ASP A 1 170 ? 7.664 -11.910 5.338 1.00 82.12 170 ASP A O 1
ATOM 1296 N N . LYS A 1 171 ? 8.936 -11.708 3.505 1.00 84.75 171 LYS A N 1
ATOM 1297 C CA . LYS A 1 171 ? 10.186 -12.062 4.193 1.00 84.75 171 LYS A CA 1
ATOM 1298 C C . LYS A 1 171 ? 10.616 -11.005 5.211 1.00 84.75 171 LYS A C 1
ATOM 1300 O O . LYS A 1 171 ? 11.305 -11.339 6.168 1.00 84.75 171 LYS A O 1
ATOM 1305 N N . ILE A 1 172 ? 10.217 -9.747 5.017 1.00 81.94 172 ILE A N 1
ATOM 1306 C CA . ILE A 1 172 ? 10.502 -8.660 5.963 1.00 81.94 172 ILE A CA 1
ATOM 1307 C C . ILE A 1 172 ? 9.629 -8.800 7.217 1.00 81.94 172 ILE A C 1
ATOM 1309 O O . ILE A 1 172 ? 10.106 -8.503 8.302 1.00 81.94 172 ILE A O 1
ATOM 1313 N N . ALA A 1 173 ? 8.386 -9.284 7.092 1.00 70.19 173 ALA A N 1
ATOM 1314 C CA . ALA A 1 173 ? 7.491 -9.491 8.238 1.00 70.19 173 ALA A CA 1
ATOM 1315 C C . ALA A 1 173 ? 7.898 -10.677 9.131 1.00 70.19 173 ALA A C 1
ATOM 1317 O O . ALA A 1 173 ? 7.466 -10.752 10.275 1.00 70.19 173 ALA A O 1
ATOM 1318 N N . ALA A 1 174 ? 8.665 -11.626 8.590 1.00 60.31 174 ALA A N 1
ATOM 1319 C CA . ALA A 1 174 ? 9.046 -12.864 9.267 1.00 60.31 174 ALA A CA 1
ATOM 1320 C C . ALA A 1 174 ? 10.299 -12.745 10.162 1.00 60.31 174 ALA A C 1
ATOM 1322 O O . ALA A 1 174 ? 10.696 -13.746 10.757 1.00 60.31 174 ALA A O 1
ATOM 1323 N N . ASN A 1 175 ? 10.920 -11.562 10.236 1.00 47.78 175 ASN A N 1
ATOM 1324 C CA . ASN A 1 175 ? 12.047 -11.253 11.127 1.00 47.78 175 ASN A CA 1
ATOM 1325 C C . ASN A 1 175 ? 11.605 -10.295 12.233 1.00 47.78 175 ASN A C 1
ATOM 1327 O O . ASN A 1 175 ? 12.132 -10.435 13.356 1.00 47.78 175 ASN A O 1
#

Organism: NCBI:txid7237

Secondary structure (DSSP, 8-state):
---GGG---HHHH-SS-S-TTHHHHHHHH-SSHHHHHHHHHHHHHHHHHHHHHHTT-SEEE----HHHHHHHHHHHHHTT-TTHHHHTTSSEE--SGGGPEEE-TTTT--HHHHHHHHHHTT---S-S--PPTTGGG-TTSSHHHHHHHHHHHHHHH-HHHHHHHHHHHHHHHT-

Sequence (175 aa):
GASACSLQRLGQYSTSLKEPNGLNTKLEKLRSLTARQDYHQQQRKNLLASVAQKLSCSHVFEPSVSGDLATQLLTSIALGRGGSAALDVALLDDRLAAGVKLLRPLRDLNEQEVRFYVHACQLKPLRESGSSYGQERGQTASLQNLTAAFVGNLQQNYPATVSTVFRTGDKIAAN

pLDDT: mean 84.35, std 12.93, range [45.94, 96.19]